Protein AF-Q2BFU7-F1 (afdb_monomer_lite)

Structure (mmCIF, N/CA/C/O backbone):
data_AF-Q2BFU7-F1
#
_entry.id   AF-Q2BFU7-F1
#
loop_
_atom_site.group_PDB
_atom_site.id
_atom_site.type_symbol
_atom_site.label_atom_id
_atom_site.label_alt_id
_atom_site.label_comp_id
_atom_site.label_asym_id
_atom_site.label_entity_id
_atom_site.label_seq_id
_atom_site.pdbx_PDB_ins_code
_atom_site.Cartn_x
_atom_site.Cartn_y
_atom_site.Cartn_z
_atom_site.occupancy
_atom_site.B_iso_or_equiv
_atom_site.auth_seq_id
_atom_site.auth_comp_id
_atom_site.auth_asym_id
_atom_site.auth_atom_id
_atom_site.pdbx_PDB_model_num
ATOM 1 N N . MET A 1 1 ? -44.813 12.426 11.375 1.00 39.84 1 MET A N 1
ATOM 2 C CA . MET A 1 1 ? -43.959 12.525 10.172 1.00 39.84 1 MET A CA 1
ATOM 3 C C . MET A 1 1 ? -42.526 12.670 10.657 1.00 39.84 1 MET A C 1
ATOM 5 O O . MET A 1 1 ? -42.217 13.691 11.249 1.00 39.84 1 MET A O 1
ATOM 9 N N . VAL A 1 2 ? -41.704 11.626 10.537 1.00 33.94 2 VAL A N 1
ATOM 10 C CA . VAL A 1 2 ? -40.305 11.631 10.997 1.00 33.94 2 VAL A CA 1
ATOM 11 C C . VAL A 1 2 ? -39.437 11.366 9.774 1.00 33.94 2 VAL A C 1
ATOM 13 O O . VAL A 1 2 ? -39.544 10.304 9.168 1.00 33.94 2 VAL A O 1
ATOM 16 N N . PHE A 1 3 ? -38.634 12.353 9.382 1.00 42.56 3 PHE A N 1
ATOM 17 C CA . PHE A 1 3 ? -37.618 12.202 8.345 1.00 42.56 3 PHE A CA 1
ATOM 18 C C . PHE A 1 3 ? -36.382 11.554 8.973 1.00 42.56 3 PHE A C 1
ATOM 20 O O . PHE A 1 3 ? -35.730 12.154 9.825 1.00 42.56 3 PHE A O 1
ATOM 27 N N . ALA A 1 4 ? -36.073 10.324 8.565 1.00 42.25 4 ALA A N 1
ATOM 28 C CA . ALA A 1 4 ? -34.782 9.710 8.836 1.00 42.25 4 ALA A CA 1
ATOM 29 C C . ALA A 1 4 ? -33.747 10.323 7.884 1.00 42.25 4 ALA A C 1
ATOM 31 O O . ALA A 1 4 ? -33.863 10.223 6.663 1.00 42.25 4 ALA A O 1
ATOM 32 N N . ILE A 1 5 ? -32.755 10.989 8.464 1.00 52.97 5 ILE A N 1
ATOM 33 C CA . ILE A 1 5 ? -31.577 11.511 7.777 1.00 52.97 5 ILE A CA 1
ATOM 34 C C . ILE A 1 5 ? -30.766 10.285 7.336 1.00 52.97 5 ILE A C 1
ATOM 36 O O . ILE A 1 5 ? -30.290 9.521 8.174 1.00 52.97 5 ILE A O 1
ATOM 40 N N . LEU A 1 6 ? -30.704 10.030 6.029 1.00 48.84 6 LEU A N 1
ATOM 41 C CA . LEU A 1 6 ? -30.006 8.879 5.452 1.00 48.84 6 LEU A CA 1
ATOM 42 C C . LEU A 1 6 ? -28.523 8.872 5.869 1.00 48.84 6 LEU A C 1
ATOM 44 O O . LEU A 1 6 ? -27.888 9.930 5.837 1.00 48.84 6 LEU A O 1
ATOM 48 N N . PRO A 1 7 ? -27.925 7.707 6.183 1.00 46.59 7 PRO A N 1
ATOM 49 C CA . PRO A 1 7 ? -26.497 7.608 6.424 1.00 46.59 7 PRO A CA 1
ATOM 50 C C . PRO A 1 7 ? -25.778 7.631 5.070 1.00 46.59 7 PRO A C 1
ATOM 52 O O . PRO A 1 7 ? -25.452 6.593 4.494 1.00 46.59 7 PRO A O 1
ATOM 55 N N . VAL A 1 8 ? -25.521 8.825 4.538 1.00 47.62 8 VAL A N 1
ATOM 56 C CA . VAL A 1 8 ? -24.611 9.019 3.400 1.00 47.62 8 VAL A CA 1
ATOM 57 C C . VAL A 1 8 ? -23.177 8.833 3.906 1.00 47.62 8 VAL A C 1
ATOM 59 O O . VAL A 1 8 ? -22.433 9.790 4.073 1.00 47.62 8 VAL A O 1
ATOM 62 N N . SER A 1 9 ? -22.800 7.606 4.274 1.00 55.19 9 SER A N 1
ATOM 63 C CA . SER A 1 9 ? -21.417 7.273 4.658 1.00 55.19 9 SER A CA 1
ATOM 64 C C . SER A 1 9 ? -21.040 5.802 4.454 1.00 55.19 9 SER A C 1
ATOM 66 O O . SER A 1 9 ? -19.872 5.541 4.193 1.00 55.19 9 SER A O 1
ATOM 68 N N . SER A 1 10 ? -21.970 4.833 4.481 1.00 52.75 10 SER A N 1
ATOM 69 C CA . SER A 1 10 ? -21.590 3.419 4.262 1.00 52.75 10 SER A CA 1
ATOM 70 C C . SER A 1 10 ? -21.616 2.987 2.792 1.00 52.75 10 SER A C 1
ATOM 72 O O . SER A 1 10 ? -20.747 2.228 2.381 1.00 52.75 10 SER A O 1
ATOM 74 N N . ALA A 1 11 ? -22.543 3.509 1.979 1.00 52.72 11 ALA A N 1
ATOM 75 C CA . ALA A 1 11 ? -22.659 3.138 0.563 1.00 52.72 11 ALA A CA 1
ATOM 76 C C . ALA A 1 11 ? -21.525 3.709 -0.316 1.00 52.72 11 ALA A C 1
ATOM 78 O O . ALA A 1 11 ? -21.137 3.108 -1.314 1.00 52.72 11 ALA A O 1
ATOM 79 N N . PHE A 1 12 ? -20.967 4.868 0.052 1.00 53.62 12 PHE A N 1
ATOM 80 C CA . PHE A 1 12 ? -19.824 5.451 -0.661 1.00 53.62 12 PHE A CA 1
ATOM 81 C C . PHE A 1 12 ? -18.516 4.746 -0.271 1.00 53.62 12 PHE A C 1
ATOM 83 O O . PHE A 1 12 ? -17.713 4.416 -1.143 1.00 53.62 12 PHE A O 1
ATOM 90 N N . ALA A 1 13 ? -18.348 4.431 1.020 1.00 55.88 13 ALA A N 1
ATOM 91 C CA . ALA A 1 13 ? -17.235 3.627 1.517 1.00 55.88 13 ALA A CA 1
ATOM 92 C C . ALA A 1 13 ? -17.236 2.219 0.899 1.00 55.88 13 ALA A C 1
ATOM 94 O O . ALA A 1 13 ? -16.192 1.786 0.417 1.00 55.88 13 ALA A O 1
ATOM 95 N N . SER A 1 14 ? -18.397 1.555 0.806 1.00 63.06 14 SER A N 1
ATOM 96 C CA . SER A 1 14 ? -18.503 0.252 0.135 1.00 63.06 14 SER A CA 1
ATOM 97 C C . SER A 1 14 ? -18.119 0.339 -1.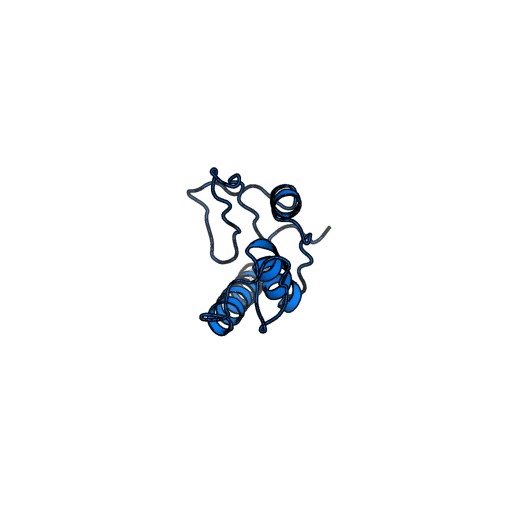340 1.00 63.06 14 SER A C 1
ATOM 99 O O . SER A 1 14 ? -17.334 -0.478 -1.812 1.00 63.06 14 SER A O 1
ATOM 101 N N . SER A 1 15 ? -18.559 1.387 -2.046 1.00 78.31 15 SER A N 1
ATOM 102 C CA . SER A 1 15 ? -18.197 1.577 -3.456 1.00 78.31 15 SER A CA 1
ATOM 103 C C . SER A 1 15 ? -16.686 1.764 -3.662 1.00 78.31 15 SER A C 1
ATOM 105 O O . SER A 1 15 ? -16.106 1.196 -4.586 1.00 78.31 15 SER A O 1
ATOM 107 N N . GLN A 1 16 ? -16.012 2.494 -2.767 1.00 83.00 16 GLN A N 1
ATOM 108 C CA . GLN A 1 16 ? -14.567 2.707 -2.852 1.00 83.00 16 GLN A CA 1
ATOM 109 C C . GLN A 1 16 ? -13.785 1.433 -2.496 1.00 83.00 16 GLN A C 1
ATOM 111 O O . GLN A 1 16 ? -12.786 1.114 -3.139 1.00 83.00 16 GLN A O 1
ATOM 116 N N . GLN A 1 17 ? -14.250 0.667 -1.508 1.00 84.12 17 GLN A N 1
ATOM 117 C CA . GLN A 1 17 ? -13.670 -0.627 -1.130 1.00 84.12 17 GLN A CA 1
ATOM 118 C C . GLN A 1 17 ? -13.795 -1.653 -2.267 1.00 84.12 17 GLN A C 1
ATOM 120 O O . GLN A 1 17 ? -12.841 -2.375 -2.568 1.00 84.12 17 GLN A O 1
ATOM 125 N N . GLU A 1 18 ? -14.944 -1.682 -2.941 1.00 87.38 18 GLU A N 1
ATOM 126 C CA . GLU A 1 18 ? -15.182 -2.499 -4.134 1.00 87.38 18 GLU A CA 1
ATOM 127 C C . GLU A 1 18 ? -14.261 -2.092 -5.290 1.00 87.38 18 GLU A C 1
ATOM 129 O O . GLU A 1 18 ? -13.682 -2.963 -5.941 1.00 87.38 18 GLU A O 1
ATOM 134 N N . GLN A 1 19 ? -14.049 -0.789 -5.505 1.00 89.88 19 GLN A N 1
ATOM 135 C CA . GLN A 1 19 ? -13.099 -0.280 -6.500 1.00 89.88 19 GLN A CA 1
ATOM 136 C C . GLN A 1 19 ? -11.658 -0.691 -6.190 1.00 89.88 19 GLN A C 1
ATOM 138 O O . GLN A 1 19 ? -10.967 -1.181 -7.082 1.00 89.88 19 GLN A O 1
ATOM 143 N N . ILE A 1 20 ? -11.208 -0.555 -4.937 1.00 89.81 20 ILE A N 1
ATOM 144 C CA . ILE A 1 20 ? -9.881 -1.021 -4.498 1.00 89.81 20 ILE A CA 1
ATOM 145 C C . ILE A 1 20 ? -9.725 -2.511 -4.816 1.00 89.81 20 ILE A C 1
ATOM 147 O O . ILE A 1 20 ? -8.725 -2.918 -5.410 1.00 89.81 20 ILE A O 1
ATOM 151 N N . ALA A 1 21 ? -10.724 -3.325 -4.466 1.00 89.69 21 ALA A N 1
ATOM 152 C CA . ALA A 1 21 ? -10.698 -4.759 -4.721 1.00 89.69 21 ALA A CA 1
ATOM 153 C C . ALA A 1 21 ? -10.702 -5.093 -6.222 1.00 89.69 21 ALA A C 1
ATOM 155 O O . ALA A 1 21 ? -9.997 -6.013 -6.635 1.00 89.69 21 ALA A O 1
ATOM 156 N N . ALA A 1 22 ? -11.467 -4.367 -7.039 1.00 92.88 22 ALA A N 1
ATOM 157 C CA . ALA A 1 22 ? -11.506 -4.547 -8.488 1.00 92.88 22 ALA A CA 1
ATOM 158 C C . ALA A 1 22 ? -10.156 -4.203 -9.136 1.00 92.88 22 ALA A C 1
ATOM 160 O O . ALA A 1 22 ? -9.566 -5.046 -9.804 1.00 92.88 22 ALA A O 1
ATOM 161 N N . ILE A 1 23 ? -9.599 -3.026 -8.838 1.00 93.81 23 ILE A N 1
ATOM 162 C CA . ILE A 1 23 ? -8.302 -2.582 -9.372 1.00 93.81 23 ILE A CA 1
ATOM 163 C C . ILE A 1 23 ? -7.183 -3.532 -8.929 1.00 93.81 23 ILE A C 1
ATOM 165 O O . ILE A 1 23 ? -6.292 -3.860 -9.714 1.00 93.81 23 ILE A O 1
ATOM 169 N N . ALA A 1 24 ? -7.224 -4.008 -7.681 1.00 92.75 24 ALA A N 1
ATOM 170 C CA . ALA A 1 24 ? -6.269 -4.996 -7.197 1.00 92.75 24 ALA A CA 1
ATOM 171 C C . ALA A 1 24 ? -6.363 -6.315 -7.983 1.00 92.75 24 ALA A C 1
ATOM 173 O O . ALA A 1 24 ? -5.332 -6.886 -8.342 1.00 92.75 24 ALA A O 1
ATOM 174 N N . LYS A 1 25 ? -7.583 -6.780 -8.284 1.00 94.00 25 LYS A N 1
ATOM 175 C CA . LYS A 1 25 ? -7.827 -7.989 -9.085 1.00 94.00 25 LYS A CA 1
ATOM 176 C C . LYS A 1 25 ? -7.363 -7.839 -10.534 1.00 94.00 25 LYS A C 1
ATOM 178 O O . LYS A 1 25 ? -6.780 -8.779 -11.064 1.00 94.00 25 LYS A O 1
ATOM 183 N N . ASP A 1 26 ? -7.539 -6.669 -11.140 1.00 95.44 26 ASP A N 1
ATOM 184 C CA . ASP A 1 26 ? -7.111 -6.400 -12.523 1.00 95.44 26 ASP A CA 1
ATOM 185 C C . ASP A 1 26 ? -5.589 -6.490 -12.712 1.00 95.44 26 ASP A C 1
ATOM 187 O O . ASP A 1 26 ? -5.097 -6.681 -13.821 1.00 95.44 26 ASP A O 1
ATOM 191 N N . ASN A 1 27 ? -4.828 -6.367 -11.624 1.00 93.06 27 ASN A N 1
ATOM 192 C CA . ASN A 1 27 ? -3.369 -6.445 -11.623 1.00 93.06 27 ASN A CA 1
ATOM 193 C C . ASN A 1 27 ? -2.846 -7.818 -11.154 1.00 93.06 27 ASN A C 1
ATOM 195 O O . ASN A 1 27 ? -1.644 -7.982 -10.924 1.00 93.06 27 ASN A O 1
ATOM 199 N N . LEU A 1 28 ? -3.721 -8.822 -11.019 1.00 92.75 28 LEU A N 1
ATOM 200 C CA . LEU A 1 28 ? -3.299 -10.196 -10.755 1.00 92.75 28 LEU A CA 1
ATOM 201 C C . LEU A 1 28 ? -2.444 -10.725 -11.912 1.00 92.75 28 LEU A C 1
ATOM 203 O O . LEU A 1 28 ? -2.779 -10.578 -13.083 1.00 92.75 28 LEU A O 1
ATOM 207 N N . GLY A 1 29 ? -1.326 -11.363 -11.569 1.00 91.88 29 GLY A N 1
ATOM 208 C CA . GLY A 1 29 ? -0.372 -11.895 -12.545 1.00 91.88 29 GLY A CA 1
ATOM 209 C C . GLY A 1 29 ? 0.698 -10.900 -13.007 1.00 91.88 29 GLY A C 1
ATOM 210 O O . GLY A 1 29 ? 1.641 -11.319 -13.677 1.00 91.88 29 GLY A O 1
ATOM 211 N N . VAL A 1 30 ? 0.625 -9.621 -12.615 1.00 94.44 30 VAL A N 1
ATOM 212 C CA . VAL A 1 30 ? 1.728 -8.672 -12.843 1.00 94.44 30 VAL A CA 1
ATOM 213 C C . VAL A 1 30 ? 2.962 -9.130 -12.047 1.00 94.44 30 VAL A C 1
ATOM 215 O O . VAL A 1 30 ? 2.847 -9.413 -10.851 1.00 94.44 30 VAL A O 1
ATOM 218 N N . PRO A 1 31 ? 4.152 -9.224 -12.672 1.00 93.75 31 PRO A N 1
ATOM 219 C CA . PRO A 1 31 ? 5.342 -9.737 -12.005 1.00 93.75 31 PRO A CA 1
ATOM 220 C C . PRO A 1 31 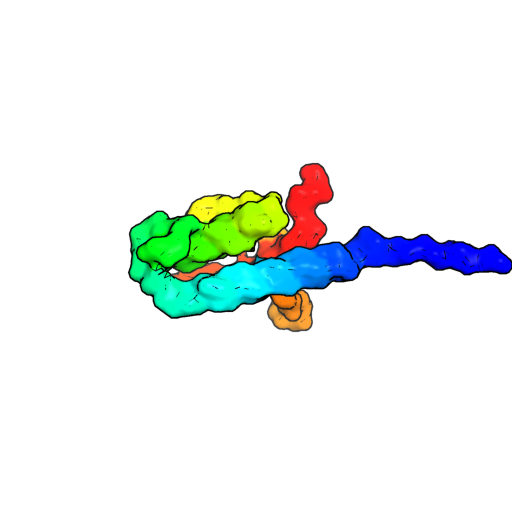? 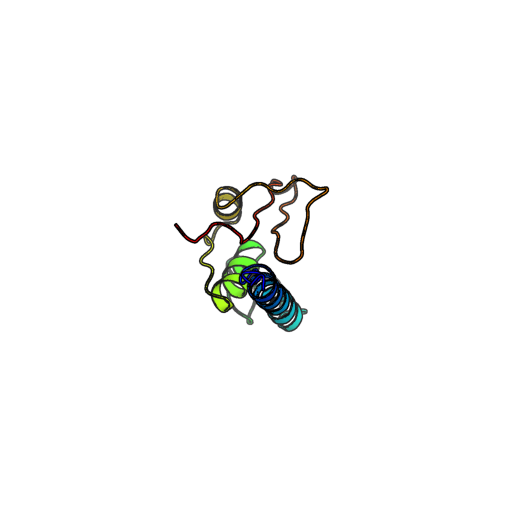5.811 -8.825 -10.868 1.00 93.75 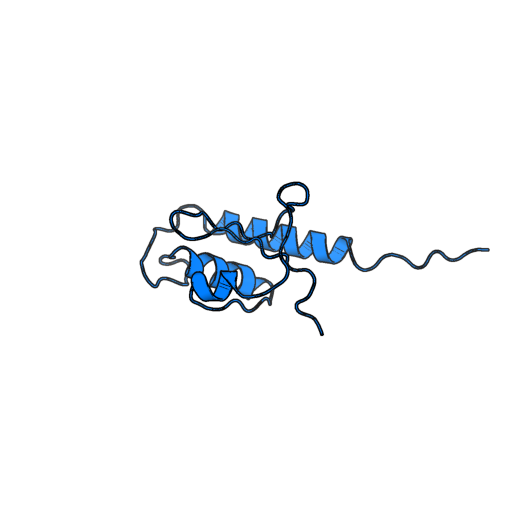31 PRO A C 1
ATOM 222 O O . PRO A 1 31 ? 5.703 -7.597 -10.927 1.00 93.75 31 PRO A O 1
ATOM 225 N N . TYR A 1 32 ? 6.417 -9.437 -9.849 1.00 93.12 32 TYR A N 1
ATOM 226 C CA . TYR A 1 32 ? 7.101 -8.682 -8.809 1.00 93.12 32 TYR A CA 1
ATOM 227 C C . TYR A 1 32 ? 8.337 -7.980 -9.386 1.00 93.12 32 TYR A C 1
ATOM 229 O O . TYR A 1 32 ? 9.175 -8.605 -10.039 1.00 93.12 32 TYR A O 1
ATOM 237 N N . LYS A 1 33 ? 8.483 -6.688 -9.096 1.00 95.44 33 LYS A N 1
ATOM 238 C CA . LYS A 1 33 ? 9.641 -5.875 -9.467 1.00 95.44 33 LYS A CA 1
ATOM 239 C C . LYS A 1 33 ? 9.994 -4.945 -8.317 1.00 95.44 33 LYS A C 1
ATOM 241 O O . LYS A 1 33 ? 9.223 -4.048 -7.991 1.00 95.44 33 LYS A O 1
ATOM 246 N N . TYR A 1 34 ? 11.182 -5.124 -7.745 1.00 93.62 34 TYR A N 1
ATOM 247 C CA . TYR A 1 34 ? 11.690 -4.241 -6.696 1.00 93.62 34 TYR A CA 1
ATOM 248 C C . TYR A 1 34 ? 11.704 -2.778 -7.168 1.00 93.62 34 TYR A C 1
ATOM 250 O O . TYR A 1 34 ? 12.196 -2.481 -8.259 1.00 93.62 34 TYR A O 1
ATOM 258 N N . GLY A 1 35 ? 11.130 -1.872 -6.376 1.00 92.38 35 GLY A N 1
ATOM 259 C CA . GLY A 1 35 ? 10.962 -0.463 -6.734 1.00 92.38 35 GLY A CA 1
ATOM 260 C C . GLY A 1 35 ? 9.770 -0.176 -7.658 1.00 92.38 35 GLY A C 1
ATOM 261 O O . GLY A 1 35 ? 9.444 0.992 -7.869 1.00 92.38 35 GLY A O 1
ATOM 262 N N . GLY A 1 36 ? 9.076 -1.195 -8.167 1.00 95.00 36 GLY A N 1
ATOM 263 C CA . GLY A 1 36 ? 7.997 -1.062 -9.147 1.00 95.00 36 GLY A CA 1
ATOM 264 C C . GLY A 1 36 ? 6.699 -0.466 -8.592 1.00 95.00 36 GLY A C 1
ATOM 265 O O . GLY A 1 36 ? 6.276 -0.803 -7.489 1.00 95.00 36 GLY A O 1
ATOM 266 N N . THR A 1 37 ? 6.060 0.408 -9.374 1.00 96.19 37 THR A N 1
ATOM 267 C CA . THR A 1 37 ? 4.834 1.162 -9.022 1.00 96.19 37 THR A CA 1
ATOM 268 C C . THR A 1 37 ? 3.811 1.221 -10.163 1.00 96.19 37 THR A C 1
ATOM 270 O O . THR A 1 37 ? 2.902 2.051 -10.144 1.00 96.19 37 THR A O 1
ATOM 273 N N . ALA A 1 38 ? 3.960 0.379 -11.188 1.00 95.62 38 ALA A N 1
ATOM 274 C CA . ALA A 1 38 ? 3.130 0.413 -12.391 1.00 95.62 38 ALA A CA 1
ATOM 275 C C . ALA A 1 38 ? 2.823 -1.007 -12.899 1.00 95.62 38 ALA A C 1
ATOM 277 O O . ALA A 1 38 ? 3.559 -1.930 -12.560 1.00 95.62 38 ALA A O 1
ATOM 278 N N . PRO A 1 39 ? 1.818 -1.197 -13.779 1.00 94.75 39 PRO A N 1
ATOM 279 C CA . PRO A 1 39 ? 1.451 -2.519 -14.312 1.00 94.75 39 PRO A CA 1
ATOM 280 C C . PRO A 1 39 ? 2.550 -3.272 -15.089 1.00 94.75 39 PRO A C 1
ATOM 282 O O . PRO A 1 39 ? 2.353 -4.416 -15.475 1.00 94.75 39 PRO A O 1
ATOM 285 N N . SER A 1 40 ? 3.722 -2.664 -15.314 1.00 95.31 40 SER A N 1
ATOM 286 C CA . SER A 1 40 ? 4.924 -3.349 -15.818 1.00 95.31 40 SER A CA 1
ATOM 287 C C . SER A 1 40 ? 5.709 -4.106 -14.734 1.00 95.31 40 SER A C 1
ATOM 289 O O . SER A 1 40 ? 6.675 -4.803 -15.045 1.00 95.31 40 SER A O 1
ATOM 291 N N . GLY A 1 41 ? 5.323 -3.957 -13.466 1.00 93.75 41 GLY A N 1
ATOM 292 C CA . GLY A 1 41 ? 5.873 -4.665 -12.319 1.00 93.75 41 GLY A CA 1
ATOM 293 C C . GLY A 1 41 ? 5.701 -3.871 -11.025 1.00 93.75 41 GLY A C 1
ATOM 294 O O . GLY A 1 41 ? 5.946 -2.660 -10.994 1.00 93.75 41 GLY A O 1
ATOM 295 N N . PHE A 1 42 ? 5.348 -4.564 -9.944 1.00 95.38 42 PHE A N 1
ATOM 296 C CA . PHE A 1 42 ? 5.119 -3.962 -8.627 1.00 95.38 42 PHE A CA 1
ATOM 297 C C . PHE A 1 42 ? 6.009 -4.576 -7.550 1.00 95.38 42 PHE A C 1
ATOM 299 O O . PHE A 1 42 ? 6.283 -5.773 -7.578 1.00 95.38 42 PHE A O 1
ATOM 306 N N . ASP A 1 43 ? 6.388 -3.785 -6.548 1.00 93.00 43 ASP A N 1
ATOM 307 C CA . ASP A 1 43 ? 6.709 -4.342 -5.232 1.00 93.00 43 ASP A CA 1
ATOM 308 C C . ASP A 1 43 ? 5.525 -4.202 -4.265 1.00 93.00 43 ASP A C 1
ATOM 310 O O . ASP A 1 43 ? 4.474 -3.666 -4.615 1.00 93.00 43 ASP A O 1
ATOM 314 N N . CYS A 1 44 ? 5.681 -4.713 -3.041 1.00 88.62 44 CYS A N 1
ATOM 315 C CA . CYS A 1 44 ? 4.596 -4.773 -2.063 1.00 88.62 44 CYS A CA 1
ATOM 316 C C . CYS A 1 44 ? 3.970 -3.401 -1.774 1.00 88.62 44 CYS A C 1
ATOM 318 O O . CYS A 1 44 ? 2.751 -3.270 -1.777 1.00 88.62 44 CYS A O 1
ATOM 320 N N . SER A 1 45 ? 4.791 -2.373 -1.558 1.00 93.19 45 SER A N 1
ATOM 321 C CA . SER A 1 45 ? 4.308 -1.031 -1.218 1.00 93.19 45 SER A CA 1
ATOM 322 C C . SER A 1 45 ? 3.948 -0.215 -2.455 1.00 93.19 45 SER A C 1
ATOM 324 O O . SER A 1 45 ? 3.039 0.611 -2.390 1.00 93.19 45 SER A O 1
ATOM 326 N N . GLY A 1 46 ? 4.593 -0.476 -3.591 1.00 93.94 46 GLY A N 1
ATOM 327 C CA . GLY A 1 46 ? 4.292 0.145 -4.873 1.00 93.94 46 GLY A CA 1
ATOM 328 C C . GLY A 1 46 ? 2.965 -0.321 -5.467 1.00 93.94 46 GLY A C 1
ATOM 329 O O . GLY A 1 46 ? 2.277 0.473 -6.105 1.00 93.94 46 GLY A O 1
ATOM 330 N N . PHE A 1 47 ? 2.563 -1.565 -5.198 1.00 95.50 47 PHE A N 1
ATOM 331 C CA . PHE A 1 47 ? 1.223 -2.054 -5.513 1.00 95.50 47 PHE A CA 1
ATOM 332 C C . PHE A 1 47 ? 0.148 -1.281 -4.741 1.00 95.50 47 PHE A C 1
ATOM 334 O O . PHE A 1 47 ? -0.777 -0.742 -5.344 1.00 95.50 47 PHE A O 1
ATOM 341 N N . LEU A 1 48 ? 0.302 -1.157 -3.417 1.00 93.88 48 LEU A N 1
ATOM 342 C CA . LEU A 1 48 ? -0.640 -0.407 -2.578 1.00 93.88 48 LEU A CA 1
ATOM 343 C C . LEU A 1 48 ? -0.693 1.069 -2.982 1.00 93.88 48 LEU A C 1
ATOM 345 O O . LEU A 1 48 ? -1.777 1.616 -3.156 1.00 93.88 48 LEU A O 1
ATOM 349 N N . PHE A 1 49 ? 0.468 1.685 -3.217 1.00 94.00 49 PHE A N 1
ATOM 350 C CA . PHE A 1 49 ? 0.578 3.051 -3.727 1.00 94.00 49 PHE A CA 1
ATOM 351 C C . PHE A 1 49 ? -0.239 3.255 -5.012 1.00 94.00 49 PHE A C 1
ATOM 353 O O . PHE A 1 49 ? -0.990 4.222 -5.125 1.00 94.00 49 PHE A O 1
ATOM 360 N N . TYR A 1 50 ? -0.127 2.328 -5.966 1.00 95.38 50 TYR A N 1
ATOM 361 C CA . TYR A 1 50 ? -0.852 2.391 -7.232 1.00 95.38 50 TYR A CA 1
ATOM 362 C C . TYR A 1 50 ? -2.365 2.213 -7.050 1.00 95.38 50 TYR A C 1
ATOM 364 O O . TYR A 1 50 ? -3.136 3.053 -7.514 1.00 95.38 50 TYR A O 1
ATOM 372 N N . VAL A 1 51 ? -2.797 1.144 -6.372 1.00 94.38 51 VAL A N 1
ATOM 373 C CA . VAL A 1 51 ? -4.223 0.804 -6.215 1.00 94.38 51 VAL A CA 1
ATOM 374 C C . VAL A 1 51 ? -4.969 1.901 -5.455 1.00 94.38 51 VAL A C 1
ATOM 376 O O . VAL A 1 51 ? -6.016 2.359 -5.909 1.00 94.38 51 VAL A O 1
ATOM 379 N N . PHE A 1 52 ? -4.417 2.368 -4.333 1.00 93.06 52 PHE A N 1
ATOM 380 C CA . PHE A 1 52 ? -5.040 3.419 -3.526 1.00 93.06 52 PHE A CA 1
ATOM 381 C C . PHE A 1 52 ? -5.011 4.773 -4.243 1.00 93.06 52 PHE A C 1
ATOM 383 O O . PHE A 1 52 ? -6.005 5.501 -4.225 1.00 93.06 52 PHE A O 1
ATOM 390 N N . GLY A 1 53 ? -3.936 5.070 -4.983 1.00 93.69 53 GLY A N 1
ATOM 391 C CA . GLY A 1 53 ? -3.854 6.277 -5.804 1.00 93.69 53 GLY A CA 1
ATOM 392 C C . GLY A 1 53 ? -4.938 6.344 -6.887 1.00 93.69 53 GLY A C 1
ATOM 393 O O . GLY A 1 53 ? -5.434 7.426 -7.194 1.00 93.69 53 GLY A O 1
ATOM 394 N N . LYS A 1 54 ? -5.373 5.199 -7.433 1.00 92.88 54 LYS A N 1
ATOM 395 C CA . LYS A 1 54 ? -6.469 5.137 -8.419 1.00 92.88 54 LYS A CA 1
ATOM 396 C C . LYS A 1 54 ? -7.840 5.489 -7.848 1.00 92.88 54 LYS A C 1
ATOM 398 O O . LYS A 1 54 ? -8.704 5.906 -8.615 1.00 92.88 54 LYS A O 1
ATOM 403 N N . VAL A 1 55 ? -8.022 5.369 -6.535 1.00 89.88 55 VAL A N 1
ATOM 404 C CA . VAL A 1 55 ? -9.246 5.784 -5.831 1.00 89.88 55 VAL A CA 1
ATOM 405 C C . VAL A 1 55 ? -9.069 7.102 -5.068 1.00 89.88 55 VAL A C 1
ATOM 407 O O . VAL A 1 55 ? -9.893 7.437 -4.219 1.00 89.88 55 VAL A O 1
ATOM 410 N N . GLY A 1 56 ? -8.001 7.855 -5.364 1.00 90.44 56 GLY A N 1
ATOM 411 C CA . GLY A 1 56 ? -7.737 9.179 -4.793 1.00 90.44 56 GLY A CA 1
ATOM 412 C C . GLY A 1 56 ? -7.094 9.178 -3.404 1.00 90.44 56 GLY A C 1
ATOM 413 O O . GLY A 1 56 ? -7.033 10.231 -2.775 1.00 90.44 56 GLY A O 1
ATOM 414 N N . ILE A 1 57 ? -6.605 8.034 -2.915 1.00 88.69 57 ILE A N 1
ATOM 415 C CA . ILE A 1 57 ? -5.938 7.923 -1.612 1.00 88.69 57 ILE A CA 1
ATOM 416 C C . ILE A 1 57 ? -4.421 7.913 -1.815 1.00 88.69 57 ILE A C 1
ATOM 418 O O . ILE A 1 57 ? -3.857 7.000 -2.418 1.00 88.69 57 ILE A O 1
ATOM 422 N N . THR A 1 58 ? -3.743 8.917 -1.265 1.00 90.44 58 THR A N 1
ATOM 423 C CA . THR A 1 58 ? -2.283 9.020 -1.337 1.00 90.44 58 THR A CA 1
ATOM 424 C C . THR A 1 58 ? -1.641 8.247 -0.194 1.00 90.44 58 THR A C 1
ATOM 426 O O . THR A 1 58 ? -1.728 8.645 0.967 1.00 90.44 58 THR A O 1
ATOM 429 N N . LEU A 1 59 ? -0.947 7.161 -0.529 1.00 90.00 59 LEU A N 1
ATOM 430 C CA . LEU A 1 59 ? -0.098 6.437 0.411 1.00 90.00 59 LEU A CA 1
ATOM 431 C C . LEU A 1 59 ? 1.372 6.851 0.251 1.00 90.00 59 LEU A C 1
ATOM 433 O O . LEU A 1 59 ? 1.805 7.162 -0.861 1.00 90.00 59 LEU A O 1
ATOM 437 N N . PRO A 1 60 ? 2.181 6.804 1.323 1.00 93.12 60 PRO A N 1
ATOM 438 C CA . PRO A 1 60 ? 3.632 6.856 1.200 1.00 93.12 60 PRO A CA 1
ATOM 439 C C . PRO A 1 60 ? 4.152 5.737 0.293 1.00 93.12 60 PRO A C 1
ATOM 441 O O . PRO A 1 60 ? 3.558 4.662 0.207 1.00 93.12 60 PRO A O 1
ATOM 444 N N . ARG A 1 61 ? 5.295 5.949 -0.364 1.00 93.69 61 ARG A N 1
ATOM 445 C CA . ARG A 1 61 ? 5.884 4.930 -1.247 1.00 93.69 61 ARG A CA 1
ATOM 446 C C . ARG A 1 61 ? 6.443 3.726 -0.482 1.00 93.69 61 ARG A C 1
ATOM 448 O O . ARG A 1 61 ? 6.483 2.634 -1.038 1.00 93.69 61 ARG A O 1
ATOM 455 N N . VAL A 1 62 ? 6.905 3.922 0.751 1.00 90.38 62 VAL A N 1
ATOM 456 C CA . VAL A 1 62 ? 7.629 2.913 1.538 1.00 90.38 62 VAL A CA 1
ATOM 457 C C . VAL A 1 62 ? 6.673 2.203 2.494 1.00 90.38 62 VAL A C 1
ATOM 459 O O . VAL A 1 62 ? 5.896 2.851 3.188 1.00 90.38 62 VAL A O 1
ATOM 462 N N . SER A 1 63 ? 6.753 0.870 2.586 1.00 85.75 63 SER A N 1
ATOM 463 C CA . SER A 1 63 ? 5.862 0.068 3.446 1.00 85.75 63 SER A CA 1
ATOM 464 C C . SER A 1 63 ? 5.932 0.453 4.929 1.00 85.75 63 SER A C 1
ATOM 466 O O . SER A 1 63 ? 4.922 0.404 5.623 1.00 85.75 63 SER A O 1
ATOM 468 N N . ALA A 1 64 ? 7.112 0.842 5.422 1.00 86.56 64 ALA A N 1
ATOM 469 C CA . ALA A 1 64 ? 7.289 1.307 6.798 1.00 86.56 64 ALA A CA 1
ATOM 470 C C . ALA A 1 64 ? 6.530 2.617 7.068 1.00 86.56 64 ALA A C 1
ATOM 472 O O . ALA A 1 64 ? 5.939 2.779 8.131 1.00 86.56 64 ALA A O 1
ATOM 473 N N . ASP A 1 65 ? 6.478 3.518 6.089 1.00 89.25 65 ASP A N 1
ATOM 474 C CA . ASP A 1 65 ? 5.730 4.770 6.207 1.00 89.25 65 ASP A CA 1
ATOM 475 C C . ASP A 1 65 ? 4.227 4.526 6.046 1.00 89.25 65 ASP A C 1
ATOM 477 O O . ASP A 1 65 ? 3.426 5.107 6.772 1.00 89.25 65 ASP A O 1
ATOM 481 N N . GLN A 1 66 ? 3.836 3.600 5.162 1.00 87.94 66 GLN A N 1
ATOM 482 C CA . GLN A 1 66 ? 2.445 3.154 5.021 1.00 87.94 66 GLN A CA 1
ATOM 483 C C . GLN A 1 66 ? 1.892 2.571 6.331 1.00 87.94 66 GLN A C 1
ATOM 485 O O . GLN A 1 66 ? 0.739 2.807 6.667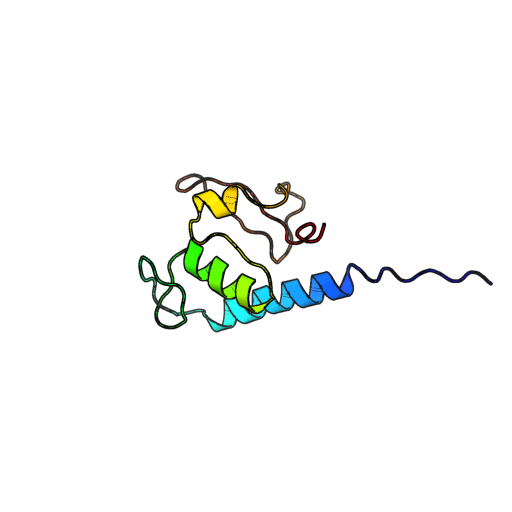 1.00 87.94 66 GLN A O 1
ATOM 490 N N . TYR A 1 67 ? 2.715 1.858 7.103 1.00 84.44 67 TYR A N 1
ATOM 491 C CA . TYR A 1 67 ? 2.355 1.358 8.435 1.00 84.44 67 TYR A CA 1
ATOM 492 C C . TYR A 1 67 ? 2.085 2.496 9.443 1.00 84.44 67 TYR A C 1
ATOM 494 O O . TYR A 1 67 ? 1.301 2.349 10.388 1.00 84.44 67 TYR A O 1
ATOM 502 N N . ASN A 1 68 ? 2.751 3.641 9.282 1.00 85.56 68 ASN A N 1
ATOM 503 C CA . ASN A 1 68 ? 2.669 4.754 10.226 1.00 85.56 68 ASN A CA 1
ATOM 504 C C . ASN A 1 68 ? 1.476 5.687 9.980 1.00 85.56 68 ASN A C 1
ATOM 506 O O . ASN A 1 68 ? 1.178 6.498 10.856 1.00 85.56 68 ASN A O 1
ATOM 510 N N . VAL A 1 69 ? 0.774 5.557 8.853 1.00 82.81 69 VAL A N 1
ATOM 511 C CA . VAL A 1 69 ? -0.375 6.407 8.503 1.00 82.81 69 VAL A CA 1
ATOM 512 C C . VAL A 1 69 ? -1.719 5.720 8.768 1.00 82.81 69 VAL A C 1
ATOM 514 O O . VAL A 1 69 ? -1.812 4.498 8.801 1.00 82.81 69 VAL A O 1
ATOM 517 N N . GLY A 1 70 ? -2.765 6.528 8.958 1.00 81.38 70 GLY A N 1
ATOM 518 C CA . GLY A 1 70 ? -4.148 6.092 9.173 1.00 81.38 70 GLY A CA 1
ATOM 519 C C . GLY A 1 70 ? -4.428 5.423 10.526 1.00 81.38 70 GLY A C 1
ATOM 520 O O . GLY A 1 70 ? -3.637 5.518 11.469 1.00 81.38 70 GLY A O 1
ATOM 521 N N . THR A 1 71 ? -5.600 4.791 10.638 1.00 80.38 71 THR A N 1
ATOM 522 C CA . THR A 1 71 ? -6.162 4.354 11.926 1.00 80.38 71 THR A CA 1
ATOM 523 C C . THR A 1 71 ? -5.972 2.849 12.147 1.00 80.38 71 THR A C 1
ATOM 525 O O . THR A 1 71 ? -6.362 2.071 11.271 1.00 80.38 71 THR A O 1
ATOM 528 N N . PRO A 1 72 ? -5.426 2.420 13.308 1.00 79.50 72 PRO A N 1
ATOM 529 C CA . PRO A 1 72 ? -5.317 1.007 13.662 1.00 79.50 72 PRO A CA 1
ATOM 530 C C . PRO A 1 72 ? -6.684 0.319 13.687 1.00 79.50 72 PRO A C 1
ATOM 532 O O . PRO A 1 72 ? -7.603 0.803 14.345 1.00 79.50 72 PRO A O 1
ATOM 535 N N . VAL A 1 73 ? -6.785 -0.843 13.041 1.00 81.50 73 VAL A N 1
ATOM 536 C CA . VAL A 1 73 ? -7.971 -1.715 13.084 1.00 81.50 73 VAL A CA 1
ATOM 537 C C . VAL A 1 73 ? -7.652 -2.983 13.873 1.00 81.50 73 VAL A C 1
ATOM 539 O O . VAL A 1 73 ? -6.530 -3.506 13.835 1.00 81.50 73 VAL A O 1
ATOM 542 N N . SER A 1 74 ? -8.625 -3.449 14.657 1.00 83.81 74 SER A N 1
ATOM 543 C CA . SER A 1 74 ? -8.507 -4.706 15.388 1.00 83.81 74 SER A CA 1
ATOM 544 C C . SER A 1 74 ? -8.737 -5.887 14.437 1.00 83.81 74 SER A C 1
ATOM 546 O O . SER A 1 74 ? -9.477 -5.794 13.464 1.00 83.81 74 SER A O 1
ATOM 548 N N . LYS A 1 75 ? -8.144 -7.052 14.723 1.00 79.75 75 LYS A N 1
ATOM 549 C CA . LYS A 1 75 ? -8.314 -8.231 13.853 1.00 79.75 75 LYS A CA 1
ATOM 550 C C . LYS A 1 75 ? -9.772 -8.677 13.688 1.00 79.75 75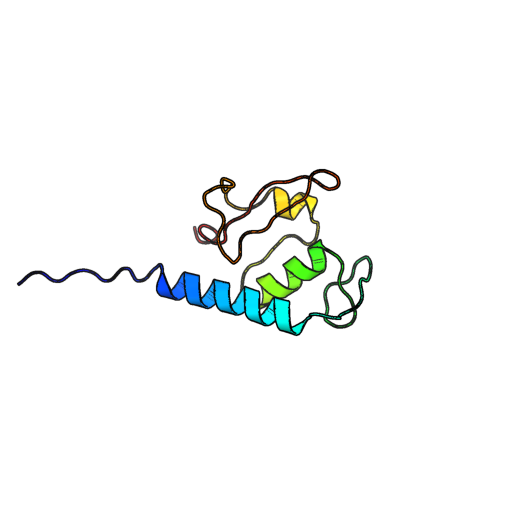 LYS A C 1
ATOM 552 O O . LYS A 1 75 ? -10.071 -9.290 12.670 1.00 79.75 75 LYS A O 1
ATOM 557 N N . SER A 1 76 ? -10.633 -8.436 14.679 1.00 86.31 76 SER A N 1
ATOM 558 C CA . SER A 1 76 ? -12.053 -8.798 14.604 1.00 86.31 76 SER A CA 1
ATOM 559 C C . SER A 1 76 ? -12.863 -7.859 13.714 1.00 86.31 76 SER A C 1
ATOM 561 O O . SER A 1 76 ? -13.941 -8.250 13.281 1.00 86.31 76 SER A O 1
ATOM 563 N N . ASP A 1 77 ? -12.331 -6.673 13.414 1.00 82.69 77 ASP A N 1
ATOM 564 C CA . ASP A 1 77 ? -13.047 -5.601 12.716 1.00 82.69 77 ASP A CA 1
ATOM 565 C C . ASP A 1 77 ? -12.511 -5.371 11.293 1.00 82.69 77 ASP A C 1
ATOM 567 O O . ASP A 1 77 ? -12.800 -4.349 10.677 1.00 82.69 77 ASP A O 1
ATOM 571 N N . LEU A 1 78 ? -11.717 -6.315 10.775 1.00 79.06 78 LEU A N 1
ATOM 572 C CA . LEU A 1 78 ? -11.140 -6.249 9.435 1.00 79.06 78 LEU A CA 1
ATOM 573 C C . LEU A 1 78 ? -12.225 -6.195 8.354 1.00 79.06 78 LEU A C 1
ATOM 575 O O . LEU A 1 78 ? -13.090 -7.071 8.276 1.00 79.06 78 LEU A O 1
ATOM 579 N N . ALA A 1 79 ? -12.100 -5.222 7.459 1.00 83.62 79 ALA A N 1
ATOM 580 C CA . ALA A 1 79 ? -12.960 -5.032 6.302 1.00 83.62 79 ALA A CA 1
ATOM 581 C C . ALA A 1 79 ? -12.162 -5.027 4.987 1.00 83.62 79 ALA A C 1
ATOM 583 O O . ALA A 1 79 ? -10.936 -4.899 4.947 1.00 83.62 79 ALA A O 1
ATOM 584 N N . VAL A 1 80 ? -12.875 -5.170 3.864 1.00 81.88 80 VAL A N 1
ATOM 585 C CA . VAL A 1 80 ? -12.280 -5.003 2.531 1.00 81.88 80 VAL A CA 1
ATOM 586 C C . VAL A 1 80 ? -11.713 -3.588 2.415 1.00 81.88 80 VAL A C 1
ATOM 588 O O . VAL A 1 80 ? -12.380 -2.619 2.763 1.00 81.88 80 VAL A O 1
ATOM 591 N N . GLY A 1 81 ? -10.484 -3.478 1.910 1.00 82.00 81 GLY A N 1
ATOM 592 C CA . GLY A 1 81 ? -9.764 -2.208 1.805 1.00 82.00 81 GLY A CA 1
ATOM 593 C C . GLY A 1 81 ? -8.806 -1.933 2.965 1.00 82.00 81 GLY A C 1
ATOM 594 O O . GLY A 1 81 ? -7.987 -1.027 2.839 1.00 82.00 81 GLY A O 1
ATOM 595 N N . ASP A 1 82 ? -8.833 -2.728 4.038 1.00 86.88 82 ASP A N 1
ATOM 596 C CA . ASP A 1 82 ? -7.826 -2.621 5.093 1.00 86.88 82 ASP A CA 1
ATOM 597 C C . ASP A 1 82 ? -6.477 -3.183 4.637 1.00 86.88 82 ASP A C 1
ATOM 599 O O . ASP A 1 82 ? -6.378 -4.243 4.008 1.00 86.88 82 ASP A O 1
ATOM 603 N N . LEU A 1 83 ? -5.404 -2.483 4.998 1.00 87.00 83 LEU A N 1
ATOM 604 C CA . LEU A 1 83 ? -4.046 -2.952 4.748 1.00 87.00 83 LEU A CA 1
ATOM 605 C C . LEU A 1 83 ? -3.612 -3.926 5.837 1.00 87.00 83 LEU A C 1
ATOM 607 O O . LEU A 1 83 ? -3.677 -3.608 7.015 1.00 87.00 83 LEU A O 1
ATOM 611 N N . VAL A 1 84 ? -3.094 -5.093 5.463 1.00 84.88 84 VAL A N 1
ATOM 612 C CA . VAL A 1 84 ? -2.489 -6.032 6.414 1.00 84.88 84 VAL A CA 1
ATOM 613 C C . VAL A 1 84 ? -1.001 -6.120 6.131 1.00 84.88 84 VAL A C 1
ATOM 615 O O . VAL A 1 84 ? -0.576 -6.533 5.057 1.00 84.88 84 VAL A O 1
ATOM 618 N N . PHE A 1 85 ? -0.200 -5.776 7.128 1.00 81.12 85 PHE A N 1
ATOM 619 C CA . PHE A 1 85 ? 1.248 -5.922 7.072 1.00 81.12 85 PHE A CA 1
ATOM 620 C C . PHE A 1 85 ? 1.647 -7.162 7.903 1.00 81.12 85 PHE A C 1
ATOM 622 O O . PHE A 1 85 ? 0.864 -7.599 8.738 1.00 81.12 85 PHE A O 1
ATOM 629 N N . LEU A 1 86 ? 2.797 -7.811 7.691 1.00 72.44 86 LEU A N 1
ATOM 630 C CA . LEU A 1 86 ? 3.071 -9.171 8.216 1.00 72.44 86 LEU A CA 1
ATOM 631 C C . LEU A 1 86 ? 4.405 -9.218 8.958 1.00 72.44 86 LEU A C 1
ATOM 633 O O . LEU A 1 86 ? 5.398 -9.002 8.314 1.00 72.44 86 LEU A O 1
ATOM 637 N N . LYS A 1 87 ? 4.498 -9.585 10.250 1.00 55.62 87 LYS A N 1
ATOM 638 C CA . LYS A 1 87 ? 5.632 -9.273 11.168 1.00 55.62 87 LYS A CA 1
ATOM 639 C C . LYS A 1 87 ? 7.062 -9.671 10.745 1.00 55.62 87 LYS A C 1
ATOM 641 O O . LYS A 1 87 ? 7.993 -9.078 11.278 1.00 55.62 87 LYS A O 1
ATOM 646 N N . LYS A 1 88 ? 7.283 -10.573 9.777 1.00 49.31 88 LYS A N 1
ATOM 647 C CA . LYS A 1 88 ? 8.620 -10.674 9.140 1.00 49.31 88 LYS A CA 1
ATOM 648 C C . LYS A 1 88 ? 8.981 -9.392 8.368 1.00 49.31 88 LYS A C 1
ATOM 650 O O . LYS A 1 88 ? 10.160 -9.116 8.218 1.00 49.31 88 LYS A O 1
ATOM 655 N N . HIS A 1 89 ? 7.968 -8.596 8.020 1.00 45.94 89 HIS A N 1
ATOM 656 C CA . HIS A 1 89 ? 7.844 -7.206 7.554 1.00 45.94 89 HIS A CA 1
ATOM 657 C C . HIS A 1 89 ? 6.593 -6.521 8.238 1.00 45.94 89 HIS A C 1
ATOM 659 O O . HIS A 1 89 ? 5.576 -6.282 7.596 1.00 45.94 89 HIS A O 1
ATOM 665 N N . MET A 1 90 ? 6.628 -6.354 9.581 1.00 42.09 90 MET A N 1
ATOM 666 C CA . MET A 1 90 ? 5.763 -5.577 10.540 1.00 42.09 90 MET A CA 1
ATOM 667 C C . MET A 1 90 ? 4.232 -5.408 10.313 1.00 42.09 90 MET A C 1
ATOM 669 O O . MET A 1 90 ? 3.874 -4.722 9.388 1.00 42.09 90 MET A O 1
ATOM 673 N N . ILE A 1 91 ? 3.331 -5.867 11.222 1.00 40.84 91 ILE A N 1
ATOM 674 C CA . ILE A 1 91 ? 1.830 -5.772 11.142 1.00 40.84 91 ILE A CA 1
ATOM 675 C C . ILE A 1 91 ? 1.224 -4.522 11.811 1.00 40.84 91 ILE A C 1
ATOM 677 O O . ILE A 1 91 ? 1.309 -4.431 13.035 1.00 40.84 91 ILE A O 1
ATOM 681 N N . LYS A 1 92 ? 0.524 -3.643 11.069 1.00 43.19 92 LYS A N 1
ATOM 682 C CA . LYS A 1 92 ? -0.485 -2.692 11.603 1.00 43.19 92 LYS A CA 1
ATOM 683 C C . LYS A 1 92 ? -1.521 -2.360 10.543 1.00 43.19 92 LYS A C 1
ATOM 685 O O . LYS A 1 92 ? -1.162 -2.010 9.434 1.00 43.19 92 LYS A O 1
ATOM 690 N N . GLN A 1 93 ? -2.792 -2.508 10.889 1.00 51.25 93 GLN A N 1
ATOM 691 C CA . GLN A 1 93 ? -3.886 -2.364 9.941 1.00 51.25 93 GLN A CA 1
ATOM 692 C C . GLN A 1 93 ? -4.248 -0.899 9.733 1.00 51.25 93 GLN A C 1
ATOM 694 O O . GLN A 1 93 ? -4.279 -0.155 10.709 1.00 51.25 93 GLN A O 1
ATOM 699 N N . VAL A 1 94 ? -4.493 -0.501 8.485 1.00 50.62 94 VAL A N 1
ATOM 700 C CA . VAL A 1 94 ? -4.870 0.871 8.126 1.00 50.62 94 VAL A CA 1
ATOM 701 C C . VAL A 1 94 ? -6.221 0.829 7.433 1.00 50.62 94 VAL A C 1
ATOM 703 O O . VAL A 1 94 ? -6.320 0.247 6.353 1.00 50.62 94 VAL A O 1
ATOM 706 N N . SER A 1 95 ? -7.230 1.437 8.061 1.00 45.91 95 SER A N 1
ATOM 707 C CA . SER A 1 95 ? -8.553 1.637 7.462 1.00 45.91 95 SER A CA 1
ATOM 708 C C . SER A 1 95 ? -8.621 2.923 6.625 1.00 45.91 95 SER A C 1
ATOM 710 O O . SER A 1 95 ? -7.952 3.907 6.958 1.00 45.91 95 SER A O 1
ATOM 712 N N . PRO A 1 96 ? -9.470 2.978 5.578 1.00 41.06 96 PRO A N 1
ATOM 713 C CA . PRO A 1 96 ? -9.642 4.175 4.750 1.00 41.06 96 PRO A CA 1
ATOM 714 C C . PRO A 1 96 ? -10.422 5.337 5.405 1.00 41.06 96 PRO A C 1
ATOM 716 O O . PRO A 1 96 ? -10.610 6.370 4.769 1.00 41.06 96 PRO A O 1
ATOM 719 N N . ILE A 1 97 ? -10.914 5.221 6.643 1.00 40.12 97 ILE A N 1
ATOM 720 C CA . ILE A 1 97 ? -12.071 6.033 7.079 1.00 40.12 97 ILE A CA 1
ATOM 721 C C . ILE A 1 97 ? -11.736 7.413 7.685 1.00 40.12 97 ILE A C 1
ATOM 723 O O . ILE A 1 97 ? -12.654 8.147 8.031 1.00 40.12 97 ILE A O 1
ATOM 727 N N . GLN A 1 98 ? -10.478 7.866 7.763 1.00 39.19 98 GLN A N 1
ATOM 728 C CA . GLN A 1 98 ? -10.197 9.203 8.339 1.00 39.19 98 GLN A CA 1
ATOM 729 C C . GLN A 1 98 ? -9.153 10.067 7.612 1.00 39.19 98 GLN A C 1
ATOM 731 O O . GLN A 1 98 ? -8.592 10.974 8.214 1.00 39.19 98 GLN A O 1
ATOM 736 N N . ALA A 1 99 ? -8.932 9.884 6.306 1.00 34.94 99 ALA A N 1
ATOM 737 C CA . ALA A 1 99 ? -8.077 10.804 5.536 1.00 34.94 99 ALA A CA 1
ATOM 738 C C . ALA A 1 99 ? -8.742 12.159 5.182 1.00 34.94 99 ALA A C 1
ATOM 740 O O . ALA A 1 99 ? -8.170 12.937 4.424 1.00 34.94 99 ALA A O 1
ATOM 741 N N . PHE A 1 100 ? -9.923 12.459 5.732 1.00 34.12 100 PHE A N 1
ATOM 742 C CA . PHE A 1 100 ? -10.595 13.750 5.579 1.00 34.12 100 PHE A CA 1
ATOM 743 C C . PHE A 1 100 ? -10.786 14.421 6.943 1.00 34.12 100 PHE A C 1
ATOM 745 O O . PHE A 1 100 ? -11.843 14.306 7.562 1.00 34.12 100 PHE A O 1
ATOM 752 N N . THR A 1 101 ? -9.750 15.129 7.389 1.00 36.47 101 THR A N 1
ATOM 753 C CA . THR A 1 101 ? -9.886 16.374 8.160 1.00 36.47 101 THR A CA 1
ATOM 754 C C . THR A 1 101 ? -8.915 17.387 7.588 1.00 36.47 101 THR A C 1
ATOM 756 O O . THR A 1 101 ? -7.742 16.983 7.413 1.00 36.47 101 THR A O 1
#

Secondary structure (DSSP, 8-state):
-------TTHHHHHHHHHHHHHHHHHTTTPPB-TT-EETTEE-HHHHHHHHHHHTT----SSHHHHHHSSB---GGG--TT-B--BTTB----BBSTT---

pLDDT: mean 76.84, std 20.4, range [33.94, 96.19]

Sequence (101 aa):
MVFAILPVSSAFASSQQEQIAAIAKDNLGVPYKYGGTAPSGFDCSGFLFYVFGKVGITLPRVSADQYNVGTPVSKSDLAVGDLVFLKKHMIKQVSPIQAFT

Foldseek 3Di:
DDDDDDPPPPVVLVVLLVQLVVLLVVLPPQADDVVDQDSVHHHPQSSVCNSCVVSVHHADSDVVRNQVDADFDDPVRDDRPWDAADVVGDGTIHDPRPPDD

Radius of gyration: 15.43 Å; chains: 1; bounding box: 56×28×31 Å